Protein AF-D0IC27-F1 (afdb_monomer_lite)

Organism: NCBI:txid675812

Foldseek 3Di:
DVVVVVVVVVVVCVVVVVD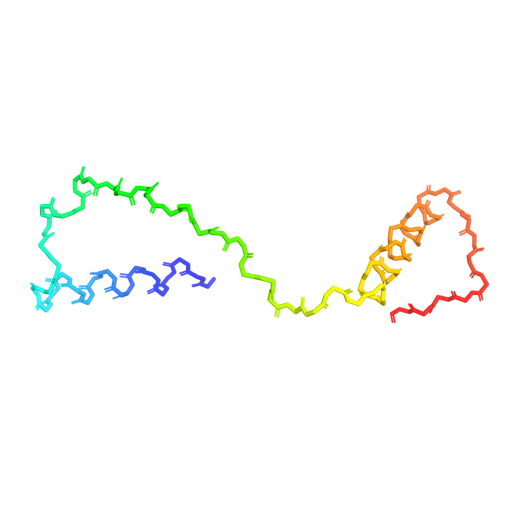DPVNVVDDPPPPPPPPDCPDDPDCVVVVVVVLVVVVVVCVVVVHDDPDDPD

Structure (mmCIF, N/CA/C/O backbone):
data_AF-D0IC27-F1
#
_entry.id   AF-D0IC27-F1
#
loop_
_atom_site.group_PDB
_atom_site.id
_atom_site.type_symbol
_atom_site.label_atom_id
_atom_site.label_alt_id
_atom_site.label_comp_id
_atom_site.label_asym_id
_atom_site.label_entity_id
_atom_site.label_seq_id
_atom_site.pdbx_PDB_ins_code
_atom_site.Cartn_x
_atom_site.Cartn_y
_atom_site.Cartn_z
_atom_site.occupancy
_atom_site.B_iso_or_equiv
_atom_site.auth_seq_id
_atom_site.auth_comp_id
_atom_site.auth_asym_id
_atom_site.auth_atom_id
_atom_site.pdbx_PDB_model_num
ATOM 1 N N . MET A 1 1 ? -7.219 4.601 -13.666 1.00 56.50 1 MET A N 1
ATOM 2 C CA . MET A 1 1 ? -6.161 5.428 -14.293 1.00 56.50 1 MET A CA 1
ATOM 3 C C . MET A 1 1 ? -4.823 4.701 -14.460 1.00 56.50 1 MET A C 1
ATOM 5 O O . MET A 1 1 ? -4.302 4.744 -15.560 1.00 56.50 1 MET A O 1
ATOM 9 N N . GLY A 1 2 ? -4.282 3.989 -13.459 1.00 67.75 2 GLY A N 1
ATOM 10 C CA . GLY A 1 2 ? -2.926 3.402 -13.551 1.00 67.75 2 GLY A CA 1
ATOM 11 C C . GLY A 1 2 ? -2.659 2.414 -14.704 1.00 67.75 2 GLY A C 1
ATOM 12 O O . GLY A 1 2 ? -1.597 2.475 -15.313 1.00 67.75 2 GLY A O 1
ATOM 13 N N . LYS A 1 3 ? -3.624 1.550 -15.065 1.00 75.31 3 LYS A N 1
ATOM 14 C CA . LYS A 1 3 ? -3.448 0.571 -16.162 1.00 75.31 3 LYS A CA 1
ATOM 15 C C . LYS A 1 3 ? -3.217 1.218 -17.535 1.00 75.31 3 LYS A C 1
ATOM 17 O O . LYS A 1 3 ? -2.420 0.712 -18.311 1.00 75.31 3 LYS A O 1
ATOM 22 N N . ALA A 1 4 ? -3.887 2.338 -17.815 1.00 85.62 4 ALA A N 1
ATOM 23 C CA . ALA A 1 4 ? -3.782 3.018 -19.106 1.00 85.62 4 ALA A CA 1
ATOM 24 C C . ALA A 1 4 ? -2.400 3.661 -19.310 1.00 85.62 4 ALA A C 1
ATOM 26 O O . ALA A 1 4 ? -1.850 3.610 -20.404 1.00 85.62 4 ALA A O 1
ATOM 27 N N . LEU A 1 5 ? -1.817 4.216 -18.241 1.00 89.50 5 LEU A N 1
ATOM 28 C CA . LEU A 1 5 ? -0.484 4.814 -18.291 1.00 89.50 5 LEU A CA 1
ATOM 29 C C . LEU A 1 5 ? 0.602 3.752 -18.496 1.00 89.50 5 LEU A C 1
ATOM 31 O O . LEU A 1 5 ? 1.517 3.948 -19.288 1.00 89.50 5 LEU A O 1
ATOM 35 N N . LEU A 1 6 ? 0.477 2.615 -17.811 1.00 86.12 6 LEU A N 1
ATOM 36 C CA . LEU A 1 6 ? 1.427 1.515 -17.945 1.00 86.12 6 LEU A CA 1
ATOM 37 C C . LEU A 1 6 ? 1.431 0.949 -19.371 1.00 86.12 6 LEU A C 1
ATOM 39 O O . LEU A 1 6 ? 2.501 0.723 -19.925 1.00 86.12 6 LEU A O 1
ATOM 43 N N . GLN A 1 7 ? 0.254 0.806 -19.988 1.00 89.56 7 GLN A N 1
ATOM 44 C CA . GLN A 1 7 ? 0.137 0.378 -21.383 1.00 89.56 7 GLN A CA 1
ATOM 45 C C . GLN A 1 7 ? 0.863 1.336 -22.339 1.00 89.56 7 GLN A C 1
ATOM 47 O O . GLN A 1 7 ? 1.679 0.899 -23.141 1.00 89.56 7 GLN A O 1
ATOM 52 N N . LEU A 1 8 ? 0.636 2.646 -22.194 1.00 91.50 8 LEU A N 1
ATOM 53 C CA . LEU A 1 8 ? 1.298 3.676 -23.002 1.00 91.50 8 LEU A CA 1
ATOM 54 C C . LEU A 1 8 ? 2.828 3.624 -22.900 1.00 91.50 8 LEU A C 1
ATOM 56 O O . LEU A 1 8 ? 3.514 3.785 -23.906 1.00 91.50 8 LEU A O 1
ATOM 60 N N . ILE A 1 9 ? 3.363 3.391 -21.699 1.00 89.12 9 ILE A N 1
ATOM 61 C CA . ILE A 1 9 ? 4.812 3.303 -21.463 1.00 89.12 9 ILE A CA 1
ATOM 62 C C . ILE A 1 9 ? 5.397 2.053 -22.128 1.00 89.12 9 ILE A C 1
ATOM 64 O O . ILE A 1 9 ? 6.441 2.133 -22.776 1.00 89.12 9 ILE A O 1
ATOM 68 N N . VAL A 1 10 ? 4.723 0.908 -21.996 1.00 87.94 10 VAL A N 1
ATOM 69 C CA . VAL A 1 10 ? 5.154 -0.346 -22.631 1.00 87.94 10 VAL A CA 1
ATOM 70 C C . VAL A 1 10 ? 5.124 -0.207 -24.153 1.00 87.94 10 VAL A C 1
ATOM 72 O O . VAL A 1 10 ? 6.115 -0.517 -24.812 1.00 87.94 10 VAL A O 1
ATOM 75 N N . ASP 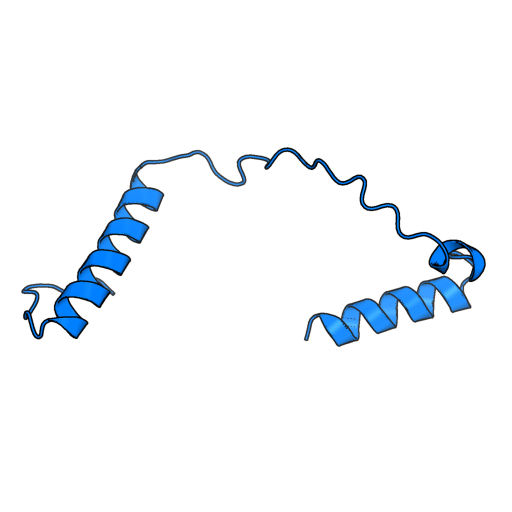A 1 11 ? 4.040 0.334 -24.707 1.00 89.00 11 ASP A N 1
ATOM 76 C CA . ASP A 1 11 ? 3.885 0.528 -26.150 1.00 89.00 11 ASP A CA 1
ATOM 77 C C . ASP A 1 11 ? 4.934 1.498 -26.711 1.00 89.00 11 ASP A C 1
ATOM 79 O O . ASP A 1 11 ? 5.477 1.270 -27.793 1.00 89.00 11 ASP A O 1
ATOM 83 N N . ALA A 1 12 ? 5.251 2.569 -25.976 1.00 91.00 12 ALA A N 1
ATOM 84 C CA . ALA A 1 12 ? 6.317 3.494 -26.344 1.00 91.00 12 ALA A CA 1
ATOM 85 C C . ALA A 1 12 ? 7.679 2.788 -26.381 1.00 91.00 12 ALA A C 1
ATOM 87 O O . ALA A 1 12 ? 8.382 2.899 -27.381 1.00 91.00 12 ALA A O 1
ATOM 88 N N . GLY A 1 13 ? 8.014 2.003 -25.351 1.00 87.56 13 GLY A N 1
ATOM 89 C CA . GLY A 1 13 ? 9.288 1.280 -25.264 1.00 87.56 13 GLY A CA 1
ATOM 90 C C . GLY A 1 13 ? 9.480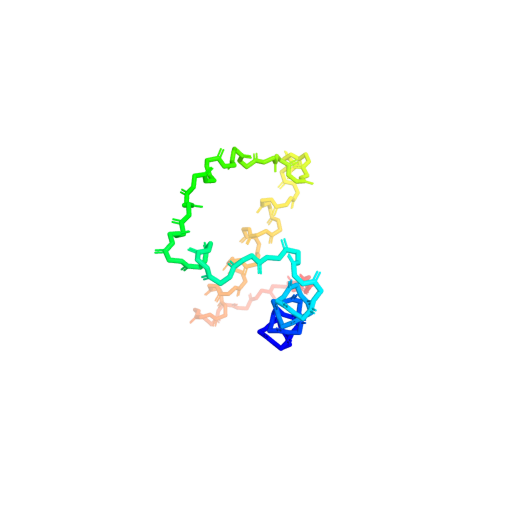 0.211 -26.343 1.00 87.56 13 GLY A C 1
ATOM 91 O O . GLY A 1 13 ? 10.612 -0.037 -26.760 1.00 87.56 13 GLY A O 1
ATOM 92 N N . VAL A 1 14 ? 8.392 -0.399 -26.823 1.00 87.81 14 VAL A N 1
ATOM 93 C CA . VAL A 1 14 ? 8.424 -1.326 -27.966 1.00 87.81 14 VAL A CA 1
ATOM 94 C C . VAL A 1 14 ? 8.644 -0.571 -29.278 1.00 87.81 14 VAL A C 1
ATOM 96 O O . VAL A 1 14 ? 9.466 -0.988 -30.088 1.00 87.81 14 VAL A O 1
ATOM 99 N N . LYS A 1 15 ? 7.953 0.558 -29.483 1.00 89.00 15 LYS A N 1
ATOM 100 C CA . LYS A 1 15 ? 8.081 1.378 -30.703 1.00 89.00 15 LYS A CA 1
ATOM 101 C C . LYS A 1 15 ? 9.456 2.019 -30.855 1.00 89.00 15 LYS A C 1
ATOM 103 O O . LYS A 1 15 ? 9.916 2.189 -31.976 1.00 89.00 15 LYS A O 1
ATOM 108 N N . THR A 1 16 ? 10.097 2.384 -29.749 1.00 90.88 16 THR A N 1
ATOM 109 C CA . THR A 1 16 ? 11.450 2.959 -29.739 1.00 90.88 16 THR A CA 1
ATOM 110 C C . THR A 1 16 ? 12.550 1.898 -29.685 1.00 90.88 16 THR A C 1
ATOM 112 O O . THR A 1 16 ? 13.703 2.243 -29.437 1.00 90.88 16 THR A O 1
ATOM 115 N N . GLU A 1 17 ? 12.201 0.612 -29.833 1.00 84.38 17 GLU A N 1
ATOM 116 C CA . GLU A 1 17 ? 13.105 -0.550 -29.744 1.00 84.38 17 GLU A CA 1
ATOM 117 C C . GLU A 1 17 ? 13.930 -0.619 -28.444 1.00 84.38 17 GLU A C 1
ATOM 119 O O . GLU A 1 17 ? 14.883 -1.388 -28.314 1.00 84.38 17 GLU A O 1
ATOM 124 N N . THR A 1 18 ? 13.535 0.160 -27.437 1.00 85.38 18 THR A N 1
ATOM 125 C CA . THR A 1 18 ? 14.196 0.242 -26.130 1.00 85.38 18 THR A CA 1
ATOM 126 C C . THR A 1 18 ? 13.934 -1.020 -25.313 1.00 85.38 18 THR A C 1
ATOM 128 O O . THR A 1 18 ? 14.761 -1.427 -24.498 1.00 85.38 18 THR A O 1
ATOM 131 N N . VAL A 1 19 ? 12.797 -1.676 -25.556 1.00 82.75 19 VAL A N 1
ATOM 132 C CA . VAL A 1 19 ? 12.432 -2.958 -24.954 1.00 82.75 19 VAL A CA 1
ATOM 133 C C . VAL A 1 19 ? 12.230 -3.991 -26.054 1.00 82.75 19 VAL A C 1
ATOM 135 O O . VAL A 1 19 ? 11.338 -3.871 -26.892 1.00 82.75 19 VAL A O 1
ATOM 138 N N . LYS A 1 20 ? 13.043 -5.050 -26.034 1.00 84.12 20 LYS A N 1
ATOM 139 C CA . LYS A 1 20 ? 12.884 -6.173 -26.960 1.00 84.12 20 LYS A CA 1
ATOM 140 C C . LYS A 1 20 ?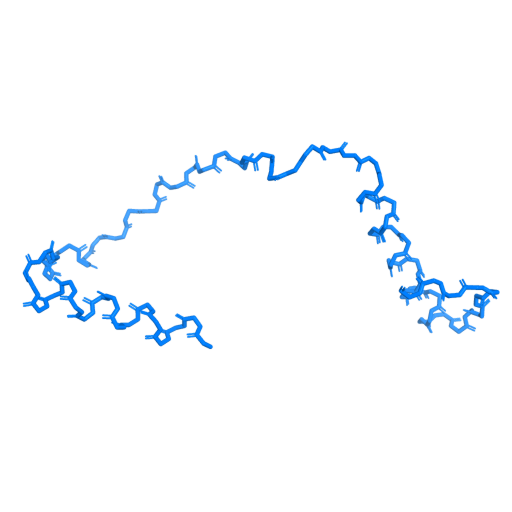 11.638 -6.983 -26.584 1.00 84.12 20 LYS A C 1
ATOM 142 O O . LYS A 1 20 ? 11.480 -7.313 -25.409 1.00 84.12 20 LYS A O 1
ATOM 147 N N . PRO A 1 21 ? 10.814 -7.427 -27.551 1.00 79.00 21 PRO A N 1
ATOM 148 C CA . PRO A 1 21 ? 9.661 -8.285 -27.267 1.00 79.00 21 PRO A CA 1
ATOM 149 C C . PRO A 1 21 ? 10.022 -9.584 -26.528 1.00 79.00 21 PRO A C 1
ATOM 151 O O . PRO A 1 21 ? 9.238 -10.106 -25.739 1.00 79.00 21 PRO A O 1
ATOM 154 N N . SER A 1 22 ? 11.239 -10.096 -26.739 1.00 81.56 22 SER A N 1
ATOM 155 C CA . SER A 1 22 ? 11.778 -11.254 -26.018 1.00 81.56 22 SER A CA 1
ATOM 156 C C . SER A 1 22 ? 11.904 -11.030 -24.509 1.00 81.56 22 SER A C 1
ATOM 158 O O . SER A 1 22 ? 11.825 -11.998 -23.758 1.00 81.56 22 SER A O 1
ATOM 160 N N . SER A 1 23 ? 12.067 -9.782 -24.062 1.00 78.25 23 SER A N 1
ATOM 161 C CA . SER A 1 23 ? 12.208 -9.423 -22.648 1.00 78.25 23 SER A CA 1
ATOM 162 C C . SER A 1 23 ? 10.904 -9.578 -21.862 1.00 78.25 23 SER A C 1
ATOM 164 O O . SER A 1 23 ? 10.950 -9.716 -20.648 1.00 78.25 23 SER A O 1
ATOM 166 N N . PHE A 1 24 ? 9.744 -9.630 -22.528 1.00 79.31 24 PHE A N 1
ATOM 167 C CA . PHE A 1 24 ? 8.460 -9.883 -21.861 1.00 79.31 24 PHE A CA 1
ATOM 168 C C . PHE A 1 24 ? 8.221 -11.365 -21.531 1.00 79.31 24 PHE A C 1
ATOM 170 O O . PHE A 1 24 ? 7.254 -11.688 -20.846 1.00 79.31 24 PHE A O 1
ATOM 177 N N . LYS A 1 25 ? 9.079 -12.282 -22.004 1.00 78.88 25 LYS A N 1
ATOM 178 C CA . LYS A 1 25 ? 8.931 -13.730 -21.764 1.00 78.88 25 LYS A CA 1
ATOM 179 C C . LYS A 1 25 ? 9.286 -14.147 -20.336 1.00 78.88 25 LYS A C 1
ATOM 181 O O . LYS A 1 25 ? 8.861 -15.211 -19.898 1.00 78.88 25 LYS A O 1
ATOM 186 N N . GLN A 1 26 ? 10.073 -13.341 -19.629 1.00 70.19 26 GLN A N 1
ATOM 187 C CA . GLN A 1 26 ? 10.491 -13.603 -18.257 1.00 70.19 26 GLN A CA 1
ATOM 188 C C . GLN A 1 26 ? 10.247 -12.356 -17.417 1.00 70.19 26 GLN A C 1
ATOM 190 O O . GLN A 1 26 ? 10.820 -11.300 -17.667 1.00 70.19 26 GLN A O 1
ATOM 195 N N . VAL A 1 27 ? 9.384 -12.485 -16.413 1.00 68.56 27 VAL A N 1
ATOM 196 C CA . VAL A 1 27 ? 9.174 -11.437 -15.416 1.00 68.56 27 VAL A CA 1
ATOM 197 C C . VAL A 1 27 ? 10.082 -11.757 -14.238 1.00 68.56 27 VAL A C 1
ATOM 199 O O . VAL A 1 27 ? 9.849 -12.724 -13.515 1.00 68.56 27 VAL A O 1
ATOM 202 N N . VAL A 1 28 ? 11.138 -10.965 -14.062 1.00 68.31 28 VAL A N 1
ATOM 203 C CA . VAL A 1 28 ? 12.008 -11.065 -12.887 1.00 68.31 28 VAL A CA 1
ATOM 204 C C . VAL A 1 28 ? 11.298 -10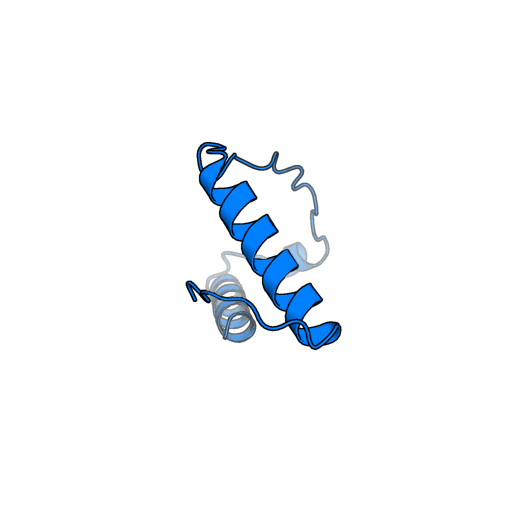.378 -11.724 1.00 68.31 28 VAL A C 1
ATOM 206 O O . VAL A 1 28 ? 11.229 -9.153 -11.659 1.00 68.31 28 VAL A O 1
ATOM 209 N N . VAL A 1 29 ? 10.739 -11.176 -10.816 1.00 62.88 29 VAL A N 1
ATOM 210 C CA . VAL A 1 29 ? 10.109 -10.701 -9.573 1.00 62.88 29 VAL A CA 1
ATOM 211 C C . VAL A 1 29 ? 11.154 -10.694 -8.452 1.00 62.88 29 VAL A C 1
ATOM 213 O O . VAL A 1 29 ? 10.936 -11.262 -7.391 1.00 62.88 29 VAL A O 1
ATOM 216 N N . ASP A 1 30 ? 12.321 -10.092 -8.691 1.00 57.94 30 ASP A N 1
ATOM 217 C CA . ASP A 1 30 ? 13.402 -10.022 -7.693 1.00 57.94 30 ASP A CA 1
ATOM 218 C C . ASP A 1 30 ? 13.421 -8.661 -6.987 1.00 57.94 30 ASP A C 1
ATOM 220 O O . ASP A 1 30 ? 14.404 -7.926 -6.958 1.00 57.94 30 ASP A O 1
ATOM 224 N N . ALA A 1 31 ? 12.259 -8.280 -6.464 1.00 56.41 31 ALA A N 1
ATOM 225 C CA . ALA A 1 31 ? 12.081 -7.055 -5.704 1.00 56.41 31 ALA A CA 1
ATOM 226 C C . ALA A 1 31 ? 11.912 -7.402 -4.223 1.00 56.41 31 ALA A C 1
ATOM 228 O O . ALA A 1 31 ? 10.862 -7.138 -3.637 1.00 56.41 31 ALA A O 1
ATOM 229 N N . THR A 1 32 ? 12.951 -7.939 -3.574 1.00 60.12 32 THR A N 1
ATOM 230 C CA . THR A 1 32 ? 13.083 -7.757 -2.119 1.00 60.12 32 THR A CA 1
ATOM 231 C C . THR A 1 32 ? 13.464 -6.301 -1.862 1.00 60.12 32 THR A C 1
ATOM 233 O O . THR A 1 32 ? 14.578 -5.969 -1.457 1.00 60.12 32 THR A O 1
ATOM 236 N N . VAL A 1 33 ? 12.538 -5.392 -2.158 1.00 60.59 33 VAL A N 1
ATOM 237 C CA . VAL A 1 33 ? 12.638 -4.016 -1.702 1.00 60.59 33 VAL A CA 1
ATOM 238 C C . VAL A 1 33 ? 12.376 -4.089 -0.209 1.00 60.59 33 VAL A C 1
ATOM 240 O O . VAL A 1 33 ? 11.240 -4.294 0.214 1.00 60.59 33 VAL A O 1
ATOM 243 N N . MET A 1 34 ? 13.431 -3.964 0.599 1.00 64.12 34 MET A N 1
ATOM 244 C CA . MET A 1 34 ? 13.246 -3.633 2.008 1.00 64.12 34 MET A CA 1
ATOM 245 C C . MET A 1 34 ? 12.350 -2.399 2.059 1.00 64.12 34 MET A C 1
ATOM 247 O O . MET A 1 34 ? 12.655 -1.406 1.390 1.00 64.12 34 MET A O 1
ATOM 251 N N . GLU A 1 35 ? 11.243 -2.460 2.803 1.00 63.81 35 GLU A N 1
ATOM 252 C CA . GLU A 1 35 ? 10.373 -1.301 2.962 1.00 63.81 35 GLU A CA 1
ATOM 253 C C . GLU A 1 35 ? 11.214 -0.146 3.503 1.00 63.81 35 GLU A C 1
ATOM 255 O O . GLU A 1 35 ? 11.626 -0.116 4.663 1.00 63.81 35 GLU A O 1
ATOM 260 N N . LYS A 1 36 ? 11.505 0.821 2.634 1.00 62.44 36 LYS A N 1
ATOM 261 C CA . LYS A 1 36 ? 12.094 2.080 3.057 1.00 62.44 36 LYS A CA 1
ATOM 262 C C . LYS A 1 36 ? 11.059 2.702 3.981 1.00 62.44 36 LYS A C 1
ATOM 264 O O . LYS A 1 36 ? 9.919 2.872 3.556 1.00 62.44 36 LYS A O 1
ATOM 269 N N . ALA A 1 37 ? 11.417 3.007 5.227 1.00 62.75 37 ALA A N 1
ATOM 270 C CA . ALA A 1 37 ? 10.523 3.693 6.153 1.00 62.75 37 ALA A CA 1
ATOM 271 C C . ALA A 1 37 ? 10.131 5.051 5.544 1.00 62.75 37 ALA A C 1
ATOM 273 O O . ALA A 1 37 ? 10.837 6.044 5.697 1.00 62.75 37 ALA A O 1
ATOM 274 N N . VAL A 1 38 ? 9.028 5.071 4.783 1.00 64.38 38 VAL A N 1
ATOM 275 C CA . VAL A 1 38 ? 8.581 6.205 3.951 1.00 64.38 38 VAL A CA 1
ATOM 276 C C . VAL A 1 38 ? 8.340 7.456 4.803 1.00 64.38 38 VAL A C 1
ATOM 278 O O . VAL A 1 38 ? 8.356 8.572 4.297 1.00 64.38 38 VAL A O 1
ATOM 281 N N . ALA A 1 39 ? 8.149 7.280 6.109 1.00 62.38 39 ALA A N 1
ATOM 282 C CA . ALA A 1 39 ? 8.142 8.341 7.097 1.00 62.38 39 ALA A CA 1
ATOM 283 C C . ALA A 1 39 ? 8.685 7.806 8.428 1.00 62.38 39 ALA A C 1
ATOM 285 O O . ALA A 1 39 ? 8.506 6.624 8.734 1.00 62.38 39 ALA A O 1
ATOM 286 N N . PHE A 1 40 ? 9.302 8.686 9.222 1.00 67.25 40 PHE A N 1
ATOM 287 C CA . PHE A 1 40 ? 9.703 8.388 10.597 1.00 67.25 40 PHE A CA 1
ATOM 288 C C . PHE A 1 40 ? 8.504 7.805 11.372 1.00 67.25 40 PHE A C 1
ATOM 290 O O . PHE A 1 40 ? 7.394 8.339 11.245 1.00 67.25 40 PHE A O 1
ATOM 297 N N . PRO A 1 41 ? 8.675 6.706 12.129 1.00 62.59 41 PRO A N 1
ATOM 298 C CA . PRO A 1 41 ? 7.585 6.074 12.858 1.00 62.59 41 PRO A CA 1
ATOM 299 C C . PRO A 1 41 ? 7.222 6.931 14.072 1.00 62.59 41 PRO A C 1
ATOM 301 O O . PRO A 1 41 ? 7.603 6.642 15.198 1.00 62.59 41 PRO A O 1
ATOM 304 N N . THR A 1 42 ? 6.495 8.023 13.855 1.00 69.19 42 THR A N 1
ATOM 305 C CA . THR A 1 42 ? 5.905 8.768 14.962 1.00 69.19 42 THR A CA 1
ATOM 306 C C . THR A 1 42 ? 4.635 8.056 15.403 1.00 69.19 42 THR A C 1
ATOM 308 O O . THR A 1 42 ? 3.750 7.774 14.583 1.00 69.19 42 THR A O 1
ATOM 311 N N . ASP A 1 43 ? 4.490 7.859 16.710 1.00 73.31 43 ASP A N 1
ATOM 312 C CA . ASP A 1 43 ? 3.300 7.270 17.333 1.00 73.31 43 ASP A CA 1
ATOM 313 C C . ASP A 1 43 ? 1.997 7.959 16.904 1.00 73.31 43 ASP A C 1
ATOM 315 O O . ASP A 1 43 ? 0.954 7.318 16.806 1.00 73.31 43 ASP A O 1
ATOM 319 N N . ALA A 1 44 ? 2.052 9.238 16.519 1.00 80.38 44 ALA A N 1
ATOM 320 C CA . ALA A 1 44 ? 0.925 9.991 15.971 1.00 80.38 44 ALA A CA 1
ATOM 321 C C . ALA A 1 44 ? 0.213 9.286 14.796 1.00 80.38 44 ALA A C 1
ATOM 323 O O . ALA A 1 44 ? -1.018 9.322 14.705 1.00 80.38 44 ALA A O 1
ATOM 324 N N . LYS A 1 45 ? 0.948 8.604 13.903 1.00 80.62 45 LYS A N 1
ATOM 325 C CA . LYS A 1 45 ? 0.349 7.879 12.766 1.00 80.62 45 LYS A CA 1
ATOM 326 C C . LYS A 1 45 ? -0.374 6.612 13.226 1.00 80.62 45 LYS A C 1
ATOM 328 O O . LYS A 1 45 ? -1.466 6.321 12.730 1.00 80.62 45 LYS A O 1
ATOM 333 N N . LEU A 1 46 ? 0.205 5.890 14.185 1.00 83.38 46 LEU A N 1
ATOM 334 C CA . LEU A 1 46 ? -0.414 4.712 14.797 1.00 83.38 46 LEU A CA 1
ATOM 335 C C . LEU A 1 46 ? -1.663 5.111 15.585 1.00 83.38 46 LEU A C 1
ATOM 337 O O . LEU A 1 46 ? -2.729 4.543 15.359 1.00 83.38 46 LEU A O 1
ATOM 341 N N . LEU A 1 47 ? -1.576 6.159 16.404 1.00 86.75 47 LEU A N 1
ATOM 342 C CA . LEU A 1 47 ? -2.699 6.702 17.168 1.00 86.75 47 LEU A CA 1
ATOM 343 C C . LEU A 1 47 ? -3.849 7.143 16.257 1.00 86.75 47 LEU A C 1
ATOM 345 O O . LEU A 1 47 ? -5.001 6.797 16.517 1.00 86.75 47 LEU A O 1
ATOM 349 N N . LYS A 1 48 ? -3.562 7.824 15.138 1.00 87.81 48 LYS A N 1
ATOM 350 C CA . LYS A 1 48 ? -4.590 8.200 14.152 1.00 87.81 48 LYS A CA 1
ATOM 351 C C . LYS A 1 48 ? -5.283 6.973 13.550 1.00 87.81 48 LYS A C 1
ATOM 353 O O . LYS A 1 48 ? -6.506 6.976 13.394 1.00 87.81 48 LYS A O 1
ATOM 358 N N . ARG A 1 49 ? -4.528 5.914 13.239 1.00 88.75 49 ARG A N 1
ATOM 359 C CA . ARG A 1 49 ? -5.076 4.655 12.705 1.00 88.75 49 ARG A CA 1
ATOM 360 C C . ARG A 1 49 ? -5.941 3.933 13.738 1.00 88.75 49 ARG A C 1
ATOM 362 O O . ARG A 1 49 ? -7.075 3.576 13.423 1.00 88.75 49 ARG A O 1
ATOM 369 N N . CYS A 1 50 ? -5.442 3.780 14.964 1.00 89.62 50 CYS A N 1
ATOM 370 C CA . CYS A 1 50 ? -6.178 3.188 16.081 1.00 89.62 50 CYS A CA 1
ATOM 371 C C . CYS A 1 50 ? -7.482 3.947 16.348 1.00 89.62 50 CYS A C 1
ATOM 373 O O . CYS A 1 50 ? -8.540 3.330 16.454 1.00 89.62 50 CYS A O 1
ATOM 375 N N . ARG A 1 51 ? -7.438 5.284 16.345 1.00 88.44 51 ARG A N 1
ATOM 376 C CA . ARG A 1 51 ? -8.625 6.134 16.498 1.00 88.44 51 ARG A CA 1
ATOM 377 C C . ARG A 1 51 ? -9.659 5.883 15.400 1.00 88.44 51 ARG A C 1
ATOM 379 O O . ARG A 1 51 ? -10.838 5.722 15.698 1.00 88.44 51 ARG A O 1
ATOM 386 N N . GLY A 1 52 ? -9.230 5.815 14.139 1.00 90.75 52 GLY A N 1
ATOM 387 C CA . GLY A 1 52 ? -10.123 5.519 13.014 1.00 90.75 52 GLY A CA 1
ATOM 388 C C . GLY A 1 52 ? -10.757 4.126 13.097 1.00 90.75 52 GLY A C 1
ATOM 389 O O . GLY A 1 52 ? -11.921 3.955 12.743 1.00 90.75 52 GLY A O 1
ATOM 390 N N . HIS A 1 53 ? -10.021 3.127 13.592 1.00 92.06 53 HIS A N 1
ATOM 391 C CA . HIS A 1 53 ? -10.569 1.789 13.832 1.00 92.06 53 HIS A CA 1
ATOM 392 C C . HIS A 1 53 ? -11.605 1.798 14.959 1.00 92.06 53 HIS A C 1
ATOM 394 O O . HIS A 1 53 ? -12.676 1.214 14.801 1.00 92.06 53 HIS A O 1
ATOM 400 N N . LEU A 1 54 ? -11.321 2.505 16.054 1.00 90.44 54 LEU A N 1
ATOM 401 C CA . LEU A 1 54 ? -12.234 2.646 17.185 1.00 90.44 54 LEU A CA 1
ATOM 402 C C . LEU A 1 54 ? -13.547 3.307 16.750 1.00 90.44 54 LEU A C 1
ATOM 404 O O . LEU A 1 54 ? -14.608 2.753 17.010 1.00 90.44 54 LEU A O 1
ATOM 408 N N . ALA A 1 55 ? -13.487 4.408 15.996 1.00 89.88 55 ALA A N 1
ATOM 409 C CA . ALA A 1 55 ? -14.681 5.088 15.486 1.00 89.88 55 ALA A CA 1
ATOM 410 C C . ALA A 1 55 ? -15.553 4.187 14.587 1.00 89.88 55 ALA A C 1
ATOM 412 O O . ALA A 1 55 ? -16.782 4.219 14.656 1.00 89.88 55 ALA A O 1
ATOM 413 N N . LYS A 1 56 ? -14.931 3.335 13.761 1.00 90.69 56 LYS A N 1
ATOM 414 C CA . LYS A 1 56 ? -15.660 2.345 12.950 1.00 90.69 56 LYS A CA 1
ATOM 415 C C . LYS A 1 56 ? -16.322 1.271 13.813 1.00 90.69 56 LYS A C 1
ATOM 417 O O . LYS A 1 56 ? -17.433 0.849 13.508 1.00 90.69 56 LYS A O 1
ATOM 422 N N . LEU A 1 57 ? -15.648 0.806 14.864 1.00 92.38 57 LEU A N 1
ATOM 423 C CA . LEU A 1 57 ? -16.207 -0.183 15.788 1.00 92.38 57 LEU A CA 1
ATOM 424 C C . LEU A 1 57 ? -17.386 0.391 16.572 1.00 92.38 57 LEU A C 1
ATOM 426 O O . LEU A 1 57 ? -18.413 -0.270 16.677 1.00 92.38 57 LEU A O 1
ATOM 430 N N . THR A 1 58 ? -17.286 1.627 17.057 1.00 90.44 58 THR A N 1
ATOM 431 C CA . THR A 1 58 ? -18.384 2.272 17.789 1.00 90.44 58 THR A CA 1
ATOM 432 C C . THR A 1 58 ? -19.596 2.497 16.898 1.00 90.44 58 THR A C 1
ATOM 434 O O . THR A 1 58 ? -20.710 2.229 17.334 1.00 90.44 58 THR A O 1
ATOM 437 N N . GLN A 1 59 ? -19.395 2.877 15.630 1.00 87.50 59 GLN A N 1
ATOM 438 C CA . GLN A 1 59 ? -20.486 2.975 14.656 1.00 87.50 59 GLN A CA 1
ATOM 439 C C . GLN A 1 59 ? -21.185 1.625 14.442 1.00 87.50 59 GLN A C 1
ATOM 441 O O . GLN A 1 59 ? -22.410 1.570 14.424 1.00 87.50 59 GLN A O 1
ATOM 446 N N . LYS A 1 60 ? -20.421 0.529 14.327 1.00 91.19 60 LYS A N 1
ATOM 447 C CA . LYS A 1 60 ? -20.983 -0.828 14.202 1.00 91.19 60 LYS A CA 1
ATOM 448 C C . LYS A 1 60 ? -21.779 -1.260 15.433 1.00 91.19 60 LYS A C 1
ATOM 450 O O . LYS A 1 60 ? -22.740 -2.002 15.290 1.00 91.19 60 LYS A O 1
ATOM 455 N N . GLN A 1 61 ? -21.366 -0.817 16.617 1.00 91.50 61 GLN A N 1
ATOM 456 C CA . GLN A 1 61 ? -21.993 -1.172 17.892 1.00 91.50 61 GLN A CA 1
ATOM 457 C C . GLN A 1 61 ? -23.084 -0.177 18.330 1.00 91.50 61 GLN A C 1
ATOM 459 O O . GLN A 1 61 ? -23.634 -0.319 19.415 1.00 91.50 61 GLN A O 1
ATOM 464 N N . GLY A 1 62 ? -23.386 0.852 17.526 1.00 89.69 62 GLY A N 1
ATOM 465 C CA . GLY A 1 62 ? -24.376 1.878 17.877 1.00 89.69 62 GLY A CA 1
ATOM 466 C C . GLY A 1 62 ? -23.970 2.775 19.054 1.00 89.69 62 GLY A C 1
ATOM 467 O O . GLY A 1 62 ? -24.820 3.421 19.659 1.00 89.69 62 GLY A O 1
ATOM 468 N N . ILE A 1 63 ? -22.679 2.827 19.395 1.00 87.75 63 ILE A N 1
ATOM 469 C CA . ILE A 1 63 ? -22.162 3.622 20.514 1.00 87.75 63 ILE A CA 1
ATOM 470 C C . ILE A 1 63 ? -21.907 5.055 20.033 1.00 87.75 63 ILE A C 1
ATOM 472 O O . ILE A 1 63 ? -21.067 5.292 19.161 1.00 87.75 63 ILE A O 1
ATOM 476 N N . GLY A 1 64 ? -22.608 6.019 20.634 1.00 84.06 64 GLY A N 1
ATOM 477 C CA . GLY A 1 64 ? -22.408 7.444 20.377 1.00 84.06 64 GLY A CA 1
ATOM 478 C C . GLY A 1 64 ? -21.090 7.952 20.967 1.00 84.06 64 GLY A C 1
ATOM 479 O O . GLY A 1 64 ? -20.866 7.868 22.173 1.00 84.06 64 GLY A O 1
ATOM 480 N N . LEU A 1 65 ? -20.215 8.509 20.126 1.00 83.12 65 LEU A N 1
ATOM 481 C CA . LEU A 1 65 ? -18.999 9.192 20.574 1.00 83.12 65 LEU A CA 1
ATOM 482 C C . LEU A 1 65 ? -19.295 10.668 20.856 1.00 83.12 65 LEU A C 1
ATOM 484 O O . LEU A 1 65 ? -19.861 11.356 20.011 1.00 83.12 65 LEU A O 1
ATOM 488 N N . ARG A 1 66 ? -18.850 11.173 22.016 1.00 81.31 66 ARG A N 1
ATOM 489 C CA . ARG A 1 66 ? -19.018 12.586 22.413 1.00 81.31 66 ARG A CA 1
ATOM 490 C C . ARG A 1 66 ? -18.382 13.560 21.412 1.00 81.31 66 ARG A C 1
ATOM 492 O O . ARG A 1 66 ? -18.897 14.656 21.233 1.00 81.31 66 ARG A O 1
ATOM 499 N N . GLN A 1 67 ? -17.268 13.179 20.779 1.00 70.38 67 GLN A N 1
ATOM 500 C CA . GLN A 1 67 ? -16.565 14.039 19.830 1.00 70.38 67 GLN A CA 1
ATOM 501 C C . GLN A 1 67 ? -15.942 13.231 18.692 1.00 70.38 67 GLN A C 1
ATOM 503 O O . GLN A 1 67 ? -15.112 12.347 18.913 1.00 70.38 67 GLN A O 1
ATOM 508 N N . ILE A 1 68 ? -16.346 13.554 17.465 1.00 62.16 68 ILE A N 1
ATOM 509 C CA . ILE A 1 68 ? -15.854 12.929 16.240 1.00 62.16 68 ILE A CA 1
ATOM 510 C C . ILE A 1 68 ? -14.894 13.926 15.592 1.00 62.16 68 ILE A C 1
ATOM 512 O O . ILE A 1 68 ? -15.307 14.828 14.872 1.00 62.16 68 ILE A O 1
ATOM 516 N N . TYR A 1 69 ? -13.599 13.801 15.866 1.00 63.19 69 TYR A N 1
ATOM 517 C CA . TYR A 1 69 ? -12.595 14.488 15.057 1.00 63.19 69 TYR A CA 1
ATOM 518 C C . TYR A 1 69 ? -12.419 13.674 13.768 1.00 63.19 69 TYR A C 1
ATOM 520 O O . TYR A 1 69 ? -11.662 12.696 13.764 1.00 63.19 69 TYR A O 1
ATOM 528 N N . ALA A 1 70 ? -13.198 14.017 12.739 1.00 55.38 70 ALA A N 1
ATOM 529 C CA . ALA A 1 70 ? -13.099 13.449 11.393 1.00 55.38 70 ALA A CA 1
ATOM 530 C C . ALA A 1 70 ? -11.713 13.709 10.776 1.00 55.38 70 ALA A C 1
ATOM 532 O O . ALA A 1 70 ? -11.148 14.800 11.017 1.00 55.38 70 ALA A O 1
#

Sequence (70 aa):
MGKALLQLIVDAGVKTETVKPSSFKQVVVD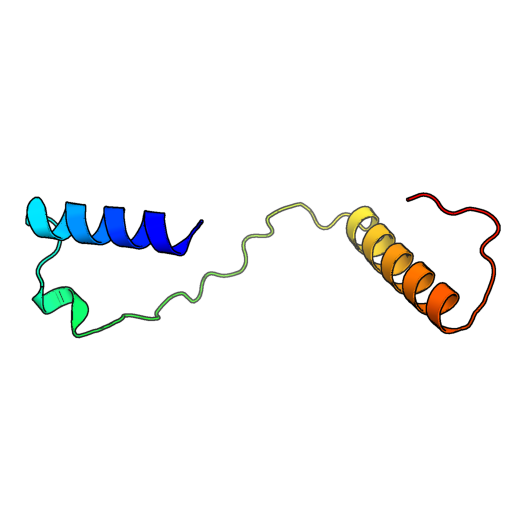ATVMEKAVAFPTDAKLLKRCRGHLAKLTQKQGIGLRQIYA

Radius of gyration: 22.69 Å; chains: 1; bounding box: 39×28×53 Å

pLDDT: mean 78.78, std 11.66, range [55.38, 92.38]

Secondary structure (DSSP, 8-state):
-HHHHHHHHHHHHHHTTSS-GGGGG------------SS---HHHHHHHHHHHHHHHHHHTTPPPS----